Protein AF-A0A9D3X2G5-F1 (afdb_monomer_lite)

Organism: NCBI:txid74926

Secondary structure (DSSP, 8-state):
-HHHHHHHHHSHHHIIIIIIHHHHHSTT--HHHHHHHHHHHHHH--HHHHHHHHHHHHHSPP-HHHHHHHHHHHHT-----HHHHHHHHHHHHHHTTTTTT-HHHHHHHHHHHHHTGGG--HHHHHHHHHHHHT--STTHHHHHHHHHHTS--

Sequence (153 aa):
MAALTSFCSKYARPVCCALLTPVLQASGAGPERTKLVCELIEDSLEPEYVRLVLSQVLEMPWSEELITVVQTLLGRQVELAPELFNLLVLKLCRLAQEFARSMSYTKLMMAVLTIYSSNITPAHRRHLSGALDLNHTALRKSLQAALEQMAPR

InterPro domains:
  IPR021025 Fanconi Anaemia group E protein, C-terminal [PF11510] (2-149)
  IPR039685 Fanconi anemia group E protein [PTHR32094] (1-149)

Structure (mmCIF, N/CA/C/O backbone):
data_AF-A0A9D3X2G5-F1
#
_entry.id   AF-A0A9D3X2G5-F1
#
loop_
_atom_site.group_PDB
_atom_site.id
_atom_site.type_symbol
_atom_site.label_atom_id
_atom_site.label_alt_id
_atom_site.label_comp_id
_atom_site.label_asym_id
_atom_site.label_entity_id
_atom_site.label_seq_id
_atom_site.pdbx_PDB_ins_code
_atom_site.Cartn_x
_atom_site.Cartn_y
_atom_site.Cartn_z
_atom_site.occupancy
_atom_site.B_iso_or_equiv
_atom_site.auth_seq_id
_atom_site.auth_comp_id
_atom_site.auth_asym_id
_atom_site.auth_atom_id
_atom_site.pdbx_PDB_model_num
ATOM 1 N N . MET A 1 1 ? -2.527 -1.573 24.028 1.00 77.56 1 MET A N 1
ATOM 2 C CA . MET A 1 1 ? -1.655 -2.133 22.975 1.00 77.56 1 MET A CA 1
ATOM 3 C C . MET A 1 1 ? -0.991 -3.450 23.348 1.00 77.56 1 MET A C 1
ATOM 5 O O . MET A 1 1 ? -1.212 -4.400 22.618 1.00 77.56 1 MET A O 1
ATOM 9 N N . ALA A 1 2 ? -0.290 -3.577 24.481 1.00 83.19 2 ALA A N 1
ATOM 10 C CA . ALA A 1 2 ? 0.465 -4.796 24.835 1.00 83.19 2 ALA A CA 1
ATOM 11 C C . ALA A 1 2 ? -0.299 -6.139 24.719 1.00 83.19 2 ALA A C 1
ATOM 13 O O . ALA A 1 2 ? 0.243 -7.123 24.226 1.00 83.19 2 ALA A O 1
ATOM 14 N N . ALA A 1 3 ? -1.569 -6.194 25.140 1.00 86.25 3 ALA A N 1
ATOM 15 C CA . ALA A 1 3 ? -2.374 -7.414 25.008 1.00 86.25 3 ALA A CA 1
ATOM 16 C C . ALA A 1 3 ? -2.686 -7.760 23.541 1.00 86.25 3 ALA A C 1
ATOM 18 O O . ALA A 1 3 ? -2.657 -8.927 23.161 1.00 86.25 3 ALA A O 1
ATOM 19 N N . LEU A 1 4 ? -2.948 -6.744 22.711 1.00 83.81 4 LEU A N 1
ATOM 20 C CA . LEU A 1 4 ? -3.230 -6.921 21.289 1.00 83.81 4 LEU A CA 1
ATOM 21 C C . LEU A 1 4 ? -1.969 -7.349 20.536 1.00 83.81 4 LEU A C 1
ATOM 23 O O . LEU A 1 4 ? -2.025 -8.309 19.778 1.00 83.81 4 LEU A O 1
ATOM 27 N N . THR A 1 5 ? -0.830 -6.702 20.787 1.00 84.62 5 THR A N 1
ATOM 28 C CA . THR A 1 5 ? 0.447 -7.066 20.154 1.00 84.62 5 THR A CA 1
ATOM 29 C C . THR A 1 5 ? 0.886 -8.476 20.555 1.00 84.62 5 THR A C 1
ATOM 31 O O . THR A 1 5 ? 1.252 -9.268 19.693 1.00 84.62 5 THR A O 1
ATOM 34 N N . SER A 1 6 ? 0.738 -8.853 21.833 1.00 86.31 6 SER A N 1
ATOM 35 C CA . SER A 1 6 ? 0.999 -10.223 22.306 1.00 86.31 6 SER A CA 1
ATOM 36 C C . SER A 1 6 ? 0.056 -11.261 21.686 1.00 86.31 6 SER A C 1
ATOM 38 O O . SER A 1 6 ? 0.480 -12.370 21.358 1.00 86.31 6 SER A O 1
ATOM 40 N N . PHE A 1 7 ? -1.221 -10.920 21.501 1.00 86.69 7 PHE A N 1
ATOM 41 C CA . PHE A 1 7 ? -2.159 -11.797 20.807 1.00 86.69 7 PHE A CA 1
ATOM 42 C C . PHE A 1 7 ? -1.779 -11.961 19.332 1.00 86.69 7 PHE A C 1
ATOM 44 O O . PHE A 1 7 ? -1.824 -13.072 18.810 1.00 86.69 7 PHE A O 1
ATOM 51 N N . CYS A 1 8 ? -1.363 -10.881 18.672 1.00 87.38 8 CYS A N 1
ATOM 52 C CA . CYS A 1 8 ? -1.033 -10.901 17.251 1.00 87.38 8 CYS A CA 1
ATOM 53 C C . CYS A 1 8 ? 0.295 -11.582 16.958 1.00 87.38 8 CYS A C 1
ATOM 55 O O . CYS A 1 8 ? 0.374 -12.292 15.966 1.00 87.38 8 CYS A O 1
ATOM 57 N N . SER A 1 9 ? 1.292 -11.482 17.836 1.00 84.19 9 SER A N 1
ATOM 58 C CA . SER A 1 9 ? 2.509 -12.285 17.692 1.00 84.19 9 SER A CA 1
ATOM 59 C C . SER A 1 9 ? 2.228 -13.782 17.866 1.00 84.19 9 SER A C 1
ATOM 61 O O . SER A 1 9 ? 2.790 -14.607 17.153 1.00 84.19 9 SER A O 1
ATOM 63 N N . LYS A 1 10 ? 1.305 -14.153 18.765 1.00 87.69 10 LYS A N 1
ATOM 64 C CA . LYS A 1 10 ? 0.937 -15.558 19.002 1.00 87.69 10 LYS A CA 1
ATOM 65 C C . LYS A 1 10 ? -0.010 -16.137 17.943 1.00 87.69 10 LYS A C 1
ATOM 67 O O . LYS A 1 10 ? 0.050 -17.330 17.657 1.00 87.69 10 LYS A O 1
ATOM 72 N N . TYR A 1 11 ? -0.888 -15.314 17.375 1.00 89.06 11 TYR A N 1
ATOM 73 C CA . TYR A 1 11 ? -1.941 -15.722 16.440 1.00 89.06 11 TYR A CA 1
ATOM 74 C C . TYR A 1 11 ? -1.958 -14.847 15.179 1.00 89.06 11 TYR A C 1
ATOM 76 O O . TYR A 1 11 ? -3.025 -14.442 14.710 1.00 89.06 11 TYR A O 1
ATOM 84 N N . ALA A 1 12 ? -0.780 -14.584 14.605 1.00 86.62 12 ALA A N 1
ATOM 85 C CA . ALA A 1 12 ? -0.608 -13.685 13.460 1.00 86.62 12 ALA A CA 1
ATOM 86 C C . ALA A 1 12 ? -1.516 -14.057 12.284 1.00 86.62 12 ALA A C 1
ATOM 88 O O . ALA A 1 12 ? -2.268 -13.226 11.780 1.00 86.62 12 ALA A O 1
ATOM 89 N N . ARG A 1 13 ? -1.540 -15.338 11.897 1.00 87.06 13 ARG A N 1
ATOM 90 C CA . ARG A 1 13 ? -2.356 -15.805 10.770 1.00 87.06 13 ARG A CA 1
ATOM 91 C C . ARG A 1 13 ? -3.868 -15.614 10.991 1.00 87.06 13 ARG A C 1
ATOM 93 O O . ARG A 1 13 ? -4.497 -15.014 10.121 1.00 87.06 13 ARG A O 1
ATOM 100 N N . PRO A 1 14 ? -4.478 -16.066 12.109 1.00 88.25 14 PRO A N 1
ATOM 101 C CA . PRO A 1 14 ? -5.877 -15.753 12.410 1.00 88.25 14 PRO A CA 1
ATOM 102 C C . PRO A 1 14 ? -6.186 -14.256 12.422 1.00 88.25 14 PRO A C 1
ATOM 104 O O . PRO A 1 14 ? -7.204 -13.842 11.875 1.00 88.25 14 PRO A O 1
ATOM 107 N N . VAL A 1 15 ? -5.302 -13.438 12.997 1.00 88.25 15 VAL A N 1
ATOM 108 C CA . VAL A 1 15 ? -5.481 -11.983 13.025 1.00 88.25 15 VAL A CA 1
ATOM 109 C C . VAL A 1 15 ? -5.508 -11.417 11.608 1.00 88.25 15 VAL A C 1
ATOM 111 O O . VAL A 1 15 ? -6.449 -10.709 11.249 1.00 88.25 15 VAL A O 1
ATOM 114 N N . CYS A 1 16 ? -4.528 -11.772 10.779 1.00 88.38 16 CYS A N 1
ATOM 115 C CA . CYS A 1 16 ? -4.435 -11.274 9.414 1.00 88.38 16 CYS A CA 1
ATOM 116 C C . CYS A 1 16 ? -5.597 -11.734 8.536 1.00 88.38 16 CYS A C 1
ATOM 118 O O . CYS A 1 16 ? -6.153 -10.922 7.810 1.00 88.38 16 CYS A O 1
ATOM 120 N N . CYS A 1 17 ? -5.986 -13.009 8.599 1.00 85.50 17 CYS A N 1
ATOM 121 C CA . CYS A 1 17 ? -7.022 -13.550 7.717 1.00 85.50 17 CYS A CA 1
ATOM 122 C C . CYS A 1 17 ? -8.451 -13.242 8.171 1.00 85.50 17 CYS A C 1
ATOM 124 O O . CYS A 1 17 ? -9.323 -13.071 7.327 1.00 85.50 17 CYS A O 1
ATOM 126 N N . ALA A 1 18 ? -8.713 -13.235 9.480 1.00 86.44 18 ALA A N 1
ATOM 127 C CA . ALA A 1 18 ? -10.079 -13.194 10.001 1.00 86.44 18 ALA A CA 1
ATOM 128 C C . ALA A 1 18 ? -10.440 -11.868 10.677 1.00 86.44 18 ALA A C 1
ATOM 130 O O . ALA A 1 18 ? -11.613 -11.509 10.685 1.00 86.44 18 ALA A O 1
ATOM 131 N N . LEU A 1 19 ? -9.471 -11.139 11.245 1.00 85.69 19 LEU A N 1
ATOM 132 C CA . LEU A 1 19 ? -9.756 -9.916 12.006 1.00 85.69 19 LEU A CA 1
ATOM 133 C C . LEU A 1 19 ? -9.480 -8.644 11.207 1.00 85.69 19 LEU A C 1
ATOM 135 O O . LEU A 1 19 ? -10.320 -7.748 11.211 1.00 85.69 19 LEU A O 1
ATOM 139 N N . LEU A 1 20 ? -8.349 -8.551 10.503 1.00 86.06 20 LEU A N 1
ATOM 140 C CA . LEU A 1 20 ? -7.961 -7.298 9.845 1.00 86.06 20 LEU A CA 1
ATOM 141 C C . LEU A 1 2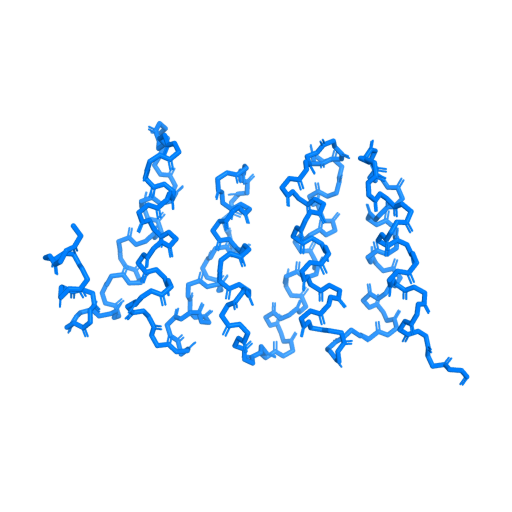0 ? -8.946 -6.865 8.756 1.00 86.06 20 LEU A C 1
ATOM 143 O O . LEU A 1 20 ? -9.358 -5.709 8.744 1.00 86.06 20 LEU A O 1
ATOM 147 N N . THR A 1 21 ? -9.388 -7.783 7.894 1.00 85.38 21 THR A N 1
ATOM 148 C CA . THR A 1 21 ? -10.327 -7.449 6.812 1.00 85.38 21 THR A CA 1
ATOM 149 C C . THR A 1 21 ? -11.652 -6.860 7.334 1.00 85.38 21 THR A C 1
ATOM 151 O O . THR A 1 21 ? -11.984 -5.736 6.951 1.00 85.38 21 THR A O 1
ATOM 154 N N . PRO A 1 22 ? -12.385 -7.510 8.263 1.00 86.88 22 PRO A N 1
ATOM 155 C CA . PRO A 1 22 ? -13.601 -6.924 8.834 1.00 86.88 22 PRO A CA 1
ATOM 156 C C . PRO A 1 22 ? -13.365 -5.610 9.585 1.00 86.88 22 PRO A C 1
ATOM 158 O O . PRO A 1 22 ? -14.187 -4.699 9.513 1.00 86.88 22 PRO A O 1
ATOM 161 N N . VAL A 1 23 ? -12.241 -5.490 10.300 1.00 87.56 23 VAL A N 1
ATOM 162 C CA . VAL A 1 23 ? -11.889 -4.281 11.065 1.00 87.56 23 VAL A CA 1
ATOM 163 C C . VAL A 1 23 ? -11.694 -3.077 10.141 1.00 87.56 23 VAL A C 1
ATOM 165 O O . VAL A 1 23 ? -12.140 -1.980 10.490 1.00 87.56 23 VAL A O 1
ATOM 168 N N . LEU A 1 24 ? -11.077 -3.295 8.975 1.00 84.25 24 LEU A N 1
ATOM 169 C CA . LEU A 1 24 ? -10.843 -2.283 7.943 1.00 84.25 24 LEU A CA 1
ATOM 170 C C . LEU A 1 24 ? -12.108 -1.931 7.148 1.00 84.25 24 LEU A C 1
ATOM 172 O O . LEU A 1 24 ? -12.255 -0.793 6.719 1.00 84.25 24 LEU A O 1
ATOM 176 N N . GLN A 1 25 ? -13.030 -2.880 6.968 1.00 82.75 25 GLN A N 1
ATOM 177 C CA . GLN A 1 25 ? -14.282 -2.662 6.231 1.00 82.75 25 GLN A CA 1
ATOM 178 C C . GLN A 1 25 ? -15.418 -2.084 7.082 1.00 82.75 25 GLN A C 1
ATOM 180 O O . GLN A 1 25 ? -16.384 -1.544 6.543 1.00 82.75 25 GLN A O 1
ATOM 185 N N . ALA A 1 26 ? -15.351 -2.217 8.406 1.00 81.19 26 ALA A N 1
ATOM 186 C CA . ALA A 1 26 ? -16.419 -1.777 9.289 1.00 81.19 26 ALA A CA 1
ATOM 187 C C . ALA A 1 26 ? -16.614 -0.249 9.230 1.00 81.19 26 ALA A C 1
ATOM 189 O O . ALA A 1 26 ? -15.771 0.522 9.696 1.00 81.19 26 ALA A O 1
ATOM 190 N N . SER A 1 27 ? -17.771 0.180 8.715 1.00 65.88 27 SER A N 1
ATOM 191 C CA . SER A 1 27 ? -18.171 1.589 8.636 1.00 65.88 27 SER A CA 1
ATOM 192 C C . SER A 1 27 ? -18.174 2.250 10.018 1.00 65.88 27 SER A C 1
ATOM 194 O O . SER A 1 27 ? -18.647 1.656 10.988 1.00 65.88 27 SER A O 1
ATOM 196 N N . GLY A 1 28 ? -17.677 3.485 10.116 1.00 64.56 28 GLY A N 1
ATOM 197 C CA . GLY A 1 28 ? -17.551 4.196 11.397 1.00 64.56 28 GLY A CA 1
ATOM 198 C C . GLY A 1 28 ? -16.264 3.877 12.166 1.00 64.56 28 GLY A C 1
ATOM 199 O O . GLY A 1 28 ? -16.129 4.243 13.333 1.00 64.56 28 GLY A O 1
ATOM 200 N N . ALA A 1 29 ? -15.305 3.204 11.525 1.00 62.84 29 ALA A N 1
ATOM 201 C CA . ALA A 1 29 ? -13.917 3.170 11.960 1.00 62.84 29 ALA A CA 1
ATOM 202 C C . ALA A 1 29 ? -13.336 4.592 11.942 1.00 62.84 29 ALA A C 1
ATOM 204 O O . ALA A 1 29 ? -12.934 5.095 10.901 1.00 62.84 29 ALA A O 1
ATOM 205 N N . GLY A 1 30 ? -13.324 5.262 13.092 1.00 73.75 30 GLY A N 1
ATOM 206 C CA . GLY A 1 30 ? -12.620 6.533 13.228 1.00 73.75 30 GLY A CA 1
ATOM 207 C C . GLY A 1 30 ? -11.097 6.376 13.062 1.00 73.75 30 GLY A C 1
ATOM 208 O O . GLY A 1 30 ? -10.582 5.253 13.115 1.00 73.75 30 GLY A O 1
ATOM 209 N N . PRO A 1 31 ? -10.358 7.494 12.952 1.00 81.69 31 PRO A N 1
ATOM 210 C CA . PRO A 1 31 ? -8.904 7.504 12.748 1.00 81.69 31 PRO A CA 1
ATOM 211 C C . PRO A 1 31 ? -8.126 6.714 13.813 1.00 81.69 31 PRO A C 1
ATOM 213 O O . PRO A 1 31 ? -7.091 6.127 13.510 1.00 81.69 31 PRO A O 1
ATOM 216 N N . GLU A 1 32 ? -8.654 6.621 15.036 1.00 86.31 32 GLU A N 1
ATOM 217 C CA . GLU A 1 32 ? -8.067 5.832 16.126 1.00 86.31 32 GLU A CA 1
ATOM 218 C C . GLU A 1 32 ? -7.961 4.338 15.794 1.00 86.31 32 GLU A C 1
ATOM 220 O O . GLU A 1 32 ? -6.968 3.695 16.121 1.00 86.31 32 GLU A O 1
ATOM 225 N N . ARG A 1 33 ? -8.951 3.761 15.100 1.00 86.81 33 ARG A N 1
ATOM 226 C CA . ARG A 1 33 ? -8.902 2.340 14.723 1.00 86.81 33 ARG A CA 1
ATOM 227 C C . ARG A 1 33 ? -7.845 2.099 13.658 1.00 86.81 33 ARG A C 1
ATOM 229 O O . ARG A 1 33 ? -7.071 1.155 13.772 1.00 86.81 33 ARG A O 1
ATOM 236 N N . THR A 1 34 ? -7.814 2.959 12.645 1.00 89.56 34 THR A N 1
ATOM 237 C CA . THR A 1 34 ? -6.810 2.919 11.579 1.00 89.56 34 THR A CA 1
ATOM 238 C C . THR A 1 34 ? -5.412 3.001 12.173 1.00 89.56 34 THR A C 1
ATOM 240 O O . THR A 1 34 ? -4.563 2.181 11.844 1.00 89.56 34 THR A O 1
ATOM 243 N N . LYS A 1 35 ? -5.208 3.910 13.133 1.00 90.44 35 LYS A N 1
ATOM 244 C CA . LYS A 1 35 ? -3.950 4.044 13.867 1.00 90.44 35 LYS A CA 1
ATOM 245 C C . LYS A 1 35 ? -3.562 2.757 14.598 1.00 90.44 35 LYS A C 1
ATOM 247 O O . LYS A 1 35 ? -2.443 2.295 14.428 1.00 90.44 35 LYS A O 1
ATOM 252 N N . LEU A 1 36 ? -4.486 2.140 15.338 1.00 90.00 36 LEU A N 1
ATOM 253 C CA . LEU A 1 36 ? -4.223 0.870 16.031 1.00 90.00 36 LEU A CA 1
ATOM 254 C C . LEU A 1 36 ? -3.849 -0.259 15.060 1.00 90.00 36 LEU A C 1
ATOM 256 O O . LEU A 1 36 ? -2.990 -1.078 15.375 1.00 90.00 36 LEU A O 1
ATOM 260 N N . VAL A 1 37 ? -4.486 -0.316 13.886 1.00 91.19 37 VAL A N 1
ATOM 261 C CA . VAL A 1 37 ? -4.144 -1.299 12.847 1.00 91.19 37 VAL A CA 1
ATOM 262 C C . VAL A 1 37 ? -2.759 -1.019 12.265 1.00 91.19 37 VAL A C 1
ATOM 264 O O . VAL A 1 37 ? -1.983 -1.957 12.104 1.00 91.19 37 VAL A O 1
ATOM 267 N N . CYS A 1 38 ? -2.426 0.243 11.991 1.00 93.06 38 CYS A N 1
ATOM 268 C CA . CYS A 1 38 ? -1.095 0.638 11.532 1.00 93.06 38 CYS A CA 1
ATOM 269 C C . CYS A 1 38 ? -0.010 0.258 12.552 1.00 93.06 38 CYS A C 1
ATOM 271 O O . CYS A 1 38 ? 0.933 -0.435 12.184 1.00 93.06 38 CYS A O 1
ATOM 273 N N . GLU A 1 39 ? -0.186 0.607 13.831 1.00 92.25 39 GLU A N 1
ATOM 274 C CA . GLU A 1 39 ? 0.738 0.231 14.916 1.00 92.25 39 GLU A CA 1
ATOM 275 C C . GLU A 1 39 ? 0.897 -1.295 15.007 1.00 92.25 39 GLU A C 1
ATOM 277 O O . GLU A 1 39 ? 1.999 -1.819 15.147 1.00 92.25 39 GLU A O 1
ATOM 282 N N . LEU A 1 40 ? -0.200 -2.044 14.855 1.00 91.44 40 LEU A N 1
ATOM 283 C CA . LEU A 1 40 ? -0.149 -3.501 14.875 1.00 91.44 40 LEU A CA 1
ATOM 284 C C . LEU A 1 40 ? 0.656 -4.084 13.707 1.00 91.44 40 LEU A C 1
ATOM 286 O O . LEU A 1 40 ? 1.428 -5.029 13.888 1.00 91.44 40 LEU A O 1
ATOM 290 N N . ILE A 1 41 ? 0.460 -3.531 12.509 1.00 91.50 41 ILE A N 1
ATOM 291 C CA . ILE A 1 41 ? 1.211 -3.911 11.313 1.00 91.50 41 ILE A CA 1
ATOM 292 C C . ILE A 1 41 ? 2.688 -3.586 11.504 1.00 91.50 41 ILE A C 1
ATOM 294 O O . ILE A 1 41 ? 3.516 -4.406 11.127 1.00 91.50 41 ILE A O 1
ATOM 298 N N . GLU A 1 42 ? 3.027 -2.436 12.081 1.00 91.12 42 GLU A N 1
ATOM 299 C CA . GLU A 1 42 ? 4.407 -1.993 12.298 1.00 91.12 42 GLU A CA 1
ATOM 300 C C . GLU A 1 42 ? 5.136 -2.853 13.331 1.00 91.12 42 GLU A C 1
ATOM 302 O O . GLU A 1 42 ? 6.222 -3.355 13.039 1.00 91.12 42 GLU A O 1
ATOM 307 N N . ASP A 1 43 ? 4.504 -3.108 14.475 1.00 88.44 43 ASP A N 1
ATOM 308 C CA . ASP A 1 43 ? 5.183 -3.686 15.635 1.00 88.44 43 ASP A CA 1
ATOM 309 C C . ASP A 1 43 ? 5.095 -5.214 15.718 1.00 88.44 43 ASP A C 1
ATOM 311 O O . ASP A 1 43 ? 5.890 -5.839 16.419 1.00 88.44 43 ASP A O 1
ATOM 315 N N . SER A 1 44 ? 4.094 -5.835 15.079 1.00 86.81 44 SER A N 1
ATOM 316 C CA . SER A 1 44 ? 3.738 -7.236 15.377 1.00 86.81 44 SER A CA 1
ATOM 317 C C . SER A 1 44 ? 3.735 -8.182 14.182 1.00 86.81 44 SER A C 1
ATOM 319 O O . SER A 1 44 ? 3.767 -9.394 14.392 1.00 86.81 44 SER A O 1
ATOM 321 N N . LEU A 1 45 ? 3.671 -7.682 12.943 1.00 89.75 45 LEU A N 1
ATOM 322 C CA . LEU A 1 45 ? 3.588 -8.554 11.767 1.00 89.75 45 LEU A CA 1
ATOM 323 C C . LEU A 1 45 ? 4.961 -8.853 11.156 1.00 89.75 45 LEU A C 1
ATOM 325 O O . LEU A 1 45 ? 5.756 -7.951 10.872 1.00 89.75 45 LEU A O 1
ATOM 329 N N . GLU A 1 46 ? 5.206 -10.136 10.901 1.00 90.81 46 GLU A N 1
ATOM 330 C CA . GLU A 1 46 ? 6.346 -10.613 10.115 1.00 90.81 46 GLU A CA 1
ATOM 331 C C . GLU A 1 46 ? 6.136 -10.333 8.613 1.00 90.81 46 GLU A C 1
ATOM 333 O O . GLU A 1 46 ? 4.993 -10.163 8.165 1.00 90.81 46 GLU A O 1
ATOM 338 N N . PRO A 1 47 ? 7.211 -10.296 7.801 1.00 91.56 47 PRO A N 1
ATOM 339 C CA . PRO A 1 47 ? 7.129 -9.935 6.386 1.00 91.56 47 PRO A CA 1
ATOM 340 C C . PRO A 1 47 ? 6.125 -10.755 5.560 1.00 91.56 47 PRO A C 1
ATOM 342 O O . PRO A 1 47 ? 5.451 -10.194 4.694 1.00 91.56 47 PRO A O 1
ATOM 345 N N . GLU A 1 48 ? 5.976 -12.061 5.812 1.00 91.75 48 GLU A N 1
ATOM 346 C CA . GLU A 1 48 ? 4.950 -12.874 5.138 1.00 91.75 48 GLU A CA 1
ATOM 347 C C . GLU A 1 48 ? 3.519 -12.414 5.407 1.00 91.75 48 GLU A C 1
ATOM 349 O O . GLU A 1 48 ? 2.699 -12.386 4.486 1.00 91.75 48 GLU A O 1
ATOM 354 N N . TYR A 1 49 ? 3.221 -12.012 6.640 1.00 92.31 49 TYR A N 1
ATOM 355 C CA . TYR A 1 49 ? 1.895 -11.554 7.023 1.00 92.31 49 TYR A CA 1
ATOM 356 C C . TYR A 1 49 ? 1.619 -10.152 6.493 1.00 92.31 49 TYR A C 1
ATOM 358 O O . TYR A 1 49 ? 0.501 -9.882 6.068 1.00 92.31 49 TYR A O 1
ATOM 366 N N . VAL A 1 50 ? 2.634 -9.289 6.407 1.00 93.56 50 VAL A N 1
ATOM 367 C CA . VAL A 1 50 ? 2.515 -7.992 5.721 1.00 93.56 50 VAL A CA 1
ATOM 368 C C . VAL A 1 50 ? 2.120 -8.191 4.253 1.00 93.56 50 VAL A C 1
ATOM 370 O O . VAL A 1 50 ? 1.174 -7.555 3.786 1.00 93.56 50 VAL A O 1
ATOM 373 N N . ARG A 1 51 ? 2.775 -9.115 3.530 1.00 93.94 51 ARG A N 1
ATOM 374 C CA . ARG A 1 51 ? 2.415 -9.436 2.133 1.00 93.94 51 ARG A CA 1
ATOM 375 C C . ARG A 1 51 ? 0.986 -9.963 2.009 1.00 93.94 51 ARG A C 1
ATOM 377 O O . ARG A 1 51 ? 0.259 -9.548 1.111 1.00 93.94 51 ARG A O 1
ATOM 384 N N . LEU A 1 52 ? 0.582 -10.846 2.923 1.00 93.25 52 LEU A N 1
ATOM 385 C CA . LEU A 1 52 ? -0.769 -11.406 2.966 1.00 93.25 52 LEU A CA 1
ATOM 386 C C . LEU A 1 52 ? -1.838 -10.333 3.219 1.00 93.25 52 LEU A C 1
ATOM 388 O O . LEU A 1 52 ? -2.891 -10.340 2.589 1.00 93.25 52 LEU A O 1
ATOM 392 N N . VAL A 1 53 ? -1.589 -9.405 4.141 1.00 94.00 53 VAL A N 1
ATOM 393 C CA . VAL A 1 53 ? -2.533 -8.316 4.422 1.00 94.00 53 VAL A CA 1
ATOM 394 C C . VAL A 1 53 ? -2.596 -7.355 3.238 1.00 94.00 53 VAL A C 1
ATOM 396 O O . VAL A 1 53 ? -3.686 -6.942 2.851 1.00 94.00 53 VAL A O 1
ATOM 399 N N . LEU A 1 54 ? -1.459 -7.053 2.602 1.00 94.81 54 LEU A N 1
ATOM 400 C CA . LEU A 1 54 ? -1.432 -6.225 1.398 1.00 94.81 54 LEU A CA 1
ATOM 401 C C . LEU A 1 54 ? -2.262 -6.836 0.261 1.00 94.81 54 LEU A C 1
ATOM 403 O O . LEU A 1 54 ? -3.021 -6.109 -0.379 1.00 94.81 54 LEU A O 1
ATOM 407 N N . SER A 1 55 ? -2.175 -8.153 0.033 1.00 94.06 55 SER A N 1
ATOM 408 C CA . SER A 1 55 ? -2.991 -8.809 -0.996 1.00 94.06 55 SER A CA 1
ATOM 409 C C . SER A 1 55 ? -4.485 -8.695 -0.699 1.00 94.06 55 SER A C 1
ATOM 411 O O . SER A 1 55 ? -5.250 -8.344 -1.590 1.00 94.06 55 SER A O 1
ATOM 413 N N . GLN A 1 56 ? -4.896 -8.890 0.558 1.00 92.94 56 GLN A N 1
ATOM 414 C CA . GLN A 1 56 ? -6.298 -8.733 0.960 1.00 92.94 56 GLN A CA 1
ATOM 415 C C . GLN A 1 56 ? -6.789 -7.293 0.769 1.00 92.94 56 GLN A C 1
ATOM 417 O O . GLN A 1 56 ? -7.857 -7.065 0.209 1.00 92.94 56 GLN A O 1
ATOM 422 N N . VAL A 1 57 ? -6.006 -6.300 1.202 1.00 93.06 57 VAL A N 1
ATOM 423 C CA . VAL A 1 57 ? -6.383 -4.878 1.133 1.00 93.06 57 VAL A CA 1
ATOM 424 C C . VAL A 1 57 ? -6.512 -4.378 -0.311 1.00 93.06 57 VAL A C 1
ATOM 426 O O . VAL A 1 57 ? -7.348 -3.520 -0.608 1.00 93.06 57 VAL A O 1
ATOM 429 N N . LEU A 1 58 ? -5.733 -4.925 -1.244 1.00 93.62 58 LEU A N 1
ATOM 430 C CA . LEU A 1 58 ? -5.836 -4.575 -2.664 1.00 93.62 58 LEU A CA 1
ATOM 431 C C . LEU A 1 58 ? -7.169 -5.001 -3.300 1.00 93.62 58 LEU A C 1
ATOM 433 O O . LEU A 1 58 ? -7.644 -4.349 -4.241 1.00 93.62 58 LEU A O 1
ATOM 437 N N . GLU A 1 59 ? -7.815 -6.032 -2.760 1.00 91.75 59 GLU A N 1
ATOM 438 C CA . GLU A 1 59 ? -9.113 -6.532 -3.223 1.00 91.75 59 GLU A CA 1
ATOM 439 C C . GLU A 1 59 ? -10.304 -5.716 -2.684 1.00 91.75 59 GLU A C 1
ATOM 441 O O . GLU A 1 59 ? -11.407 -5.796 -3.221 1.00 91.75 59 GLU A O 1
ATOM 446 N N . MET A 1 60 ? -10.089 -4.856 -1.685 1.00 90.56 60 MET A N 1
ATOM 447 C CA . MET A 1 60 ? -11.142 -4.058 -1.042 1.00 90.56 60 MET A CA 1
ATOM 448 C C . MET A 1 60 ? -11.412 -2.724 -1.764 1.00 90.56 60 MET A C 1
ATOM 450 O O . MET A 1 60 ? -10.551 -2.236 -2.507 1.00 90.56 60 MET A O 1
ATOM 454 N N . PRO A 1 61 ? -12.581 -2.083 -1.570 1.00 90.50 61 PRO A N 1
ATOM 455 C CA . PRO A 1 61 ? -12.765 -0.671 -1.917 1.00 90.50 61 PRO A CA 1
ATOM 456 C C . PRO A 1 61 ? -11.872 0.209 -1.031 1.00 90.50 61 PRO A C 1
ATOM 458 O O . PRO A 1 61 ? -11.729 -0.060 0.159 1.00 90.50 61 PRO A O 1
ATOM 461 N N . TRP A 1 62 ? -11.238 1.231 -1.608 1.00 91.94 62 TRP A N 1
ATOM 462 C CA . TRP A 1 62 ? -10.283 2.070 -0.880 1.00 91.94 62 TRP A CA 1
ATOM 463 C C . TRP A 1 62 ? -10.936 3.343 -0.354 1.00 91.94 62 TRP A C 1
ATOM 465 O O . TRP A 1 62 ? -11.605 4.051 -1.096 1.00 91.94 62 TRP A O 1
ATOM 475 N N . SER A 1 63 ? -10.687 3.630 0.923 1.00 91.25 63 SER A N 1
ATOM 476 C CA . SER A 1 63 ? -10.969 4.905 1.583 1.00 91.25 63 SER A CA 1
ATOM 477 C C . SER A 1 63 ? -9.660 5.599 1.982 1.00 91.25 63 SER A C 1
ATOM 479 O O . SER A 1 63 ? -8.579 5.017 1.856 1.00 91.25 63 SER A O 1
ATOM 481 N N . GLU A 1 64 ? -9.737 6.826 2.502 1.00 90.38 64 GLU A N 1
ATOM 482 C CA . GLU A 1 64 ? -8.577 7.542 3.065 1.00 90.38 64 GLU A CA 1
ATOM 483 C C . GLU A 1 64 ? -7.886 6.740 4.182 1.00 90.38 64 GLU A C 1
ATOM 485 O O . GLU A 1 64 ? -6.655 6.660 4.257 1.00 90.38 64 GLU A O 1
ATOM 490 N N . GLU A 1 65 ? -8.675 6.077 5.026 1.00 90.50 65 GLU A N 1
ATOM 491 C CA . GLU A 1 65 ? -8.173 5.209 6.087 1.00 90.50 65 GLU A CA 1
ATOM 492 C C . GLU A 1 65 ? -7.415 4.017 5.506 1.00 90.50 65 GLU A C 1
ATOM 494 O O . GLU A 1 65 ? -6.312 3.702 5.955 1.00 90.50 65 GLU A O 1
ATOM 499 N N . LEU A 1 66 ? -7.964 3.380 4.468 1.00 92.25 66 LEU A N 1
ATOM 500 C CA . LEU A 1 66 ? -7.320 2.224 3.856 1.00 92.25 66 LEU A CA 1
ATOM 501 C C . LEU A 1 66 ? -6.037 2.611 3.114 1.00 92.25 66 LEU A C 1
ATOM 503 O O . LEU A 1 66 ? -5.052 1.883 3.194 1.00 92.25 66 LEU A O 1
ATOM 507 N N . ILE A 1 67 ? -6.003 3.781 2.466 1.00 94.12 67 ILE A N 1
ATOM 508 C CA . ILE A 1 67 ? -4.778 4.343 1.875 1.00 94.12 67 ILE A CA 1
ATOM 509 C C . ILE A 1 67 ? -3.680 4.468 2.936 1.00 94.12 67 ILE A C 1
ATOM 511 O O . ILE A 1 67 ? -2.534 4.100 2.676 1.00 94.12 67 ILE A O 1
ATOM 515 N N . THR A 1 68 ? -4.027 4.941 4.133 1.00 93.50 68 THR A N 1
ATOM 516 C CA . THR A 1 68 ? -3.083 5.060 5.256 1.00 93.50 68 THR A CA 1
ATOM 517 C C . THR A 1 68 ? -2.537 3.693 5.677 1.00 93.50 68 THR A C 1
ATOM 519 O O . THR A 1 68 ? -1.332 3.525 5.847 1.00 93.50 68 THR A O 1
ATOM 522 N N . VAL A 1 69 ? -3.398 2.677 5.758 1.00 94.19 69 VAL A N 1
ATOM 523 C CA . VAL A 1 69 ? -2.986 1.301 6.087 1.00 94.19 69 VAL A CA 1
ATOM 524 C C . VAL A 1 69 ? -2.064 0.723 5.014 1.00 94.19 69 VAL A C 1
ATOM 526 O O . VAL A 1 69 ? -1.053 0.100 5.337 1.00 94.19 69 VAL A O 1
ATOM 529 N N . VAL A 1 70 ? -2.357 0.966 3.734 1.00 95.44 70 VAL A N 1
ATOM 530 C CA . VAL A 1 70 ? -1.489 0.539 2.627 1.00 95.44 70 VAL A CA 1
ATOM 531 C C . VAL A 1 70 ? -0.131 1.225 2.703 1.00 95.44 70 VAL A C 1
ATOM 533 O O . VAL A 1 70 ? 0.882 0.557 2.524 1.00 95.44 70 VAL A O 1
ATOM 536 N N . GLN A 1 71 ? -0.072 2.523 3.012 1.00 94.38 71 GLN A N 1
ATOM 537 C CA . GLN A 1 71 ? 1.207 3.211 3.218 1.00 94.38 71 GLN A CA 1
ATOM 538 C C . GLN A 1 71 ? 2.039 2.546 4.310 1.00 94.38 71 GLN A C 1
ATOM 540 O O . GLN A 1 71 ? 3.222 2.299 4.089 1.00 94.38 71 GLN A O 1
ATOM 545 N N . THR A 1 72 ? 1.425 2.212 5.445 1.00 95.19 72 THR A N 1
ATOM 546 C CA . THR A 1 72 ? 2.097 1.495 6.532 1.00 95.19 72 THR A CA 1
ATOM 547 C C . THR A 1 72 ? 2.611 0.125 6.077 1.00 95.19 72 THR A C 1
ATOM 549 O O . THR A 1 72 ? 3.773 -0.206 6.312 1.00 95.19 72 THR A O 1
ATOM 552 N N . LEU A 1 73 ? 1.797 -0.652 5.352 1.00 95.25 73 LEU A N 1
ATOM 553 C CA . LEU A 1 73 ? 2.211 -1.949 4.795 1.00 95.25 73 LEU A CA 1
ATOM 554 C C . LEU A 1 73 ? 3.403 -1.808 3.838 1.00 95.25 73 LEU A C 1
ATOM 556 O O . LEU A 1 73 ? 4.358 -2.578 3.923 1.00 95.25 73 LEU A O 1
ATOM 560 N N . LEU A 1 74 ? 3.379 -0.815 2.946 1.00 94.69 74 LEU A N 1
ATOM 561 C CA . LEU A 1 74 ? 4.484 -0.550 2.024 1.00 94.69 74 LEU A CA 1
ATOM 562 C C . LEU A 1 74 ? 5.734 -0.033 2.747 1.00 94.69 74 LEU A C 1
ATOM 564 O O . LEU A 1 74 ? 6.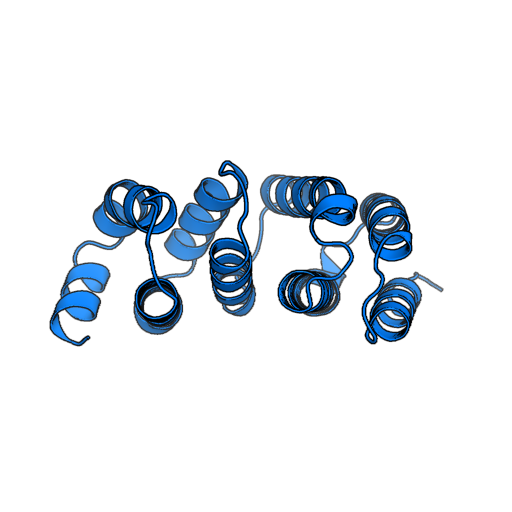844 -0.373 2.342 1.00 94.69 74 LEU A O 1
ATOM 568 N N . GLY A 1 75 ? 5.558 0.734 3.825 1.00 94.25 75 GLY A N 1
ATOM 569 C CA . GLY A 1 75 ? 6.625 1.250 4.684 1.00 94.25 75 GLY A CA 1
ATOM 570 C C . GLY A 1 75 ? 7.425 0.160 5.399 1.00 94.25 75 GLY A C 1
ATOM 571 O O . GLY A 1 75 ? 8.575 0.395 5.762 1.00 94.25 75 GLY A O 1
ATOM 572 N N . ARG A 1 76 ? 6.876 -1.057 5.512 1.00 94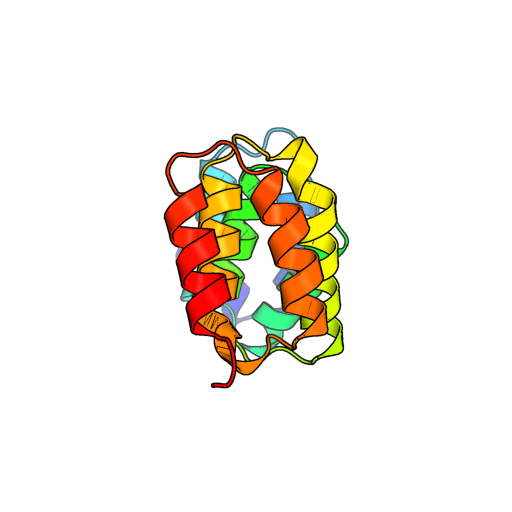.31 76 ARG A N 1
ATOM 573 C CA . ARG A 1 76 ? 7.617 -2.251 5.955 1.00 94.31 76 ARG A CA 1
ATOM 574 C C . ARG A 1 76 ? 8.626 -2.772 4.921 1.00 94.31 76 ARG A C 1
ATOM 576 O O . ARG A 1 76 ? 9.369 -3.689 5.252 1.00 94.31 76 ARG A O 1
ATOM 583 N N . GLN A 1 77 ? 8.655 -2.205 3.709 1.00 92.00 77 GLN A N 1
ATOM 584 C CA . GLN A 1 77 ? 9.614 -2.496 2.628 1.00 92.00 77 GLN A CA 1
ATOM 585 C C . GLN A 1 77 ? 9.764 -3.995 2.327 1.00 92.00 77 GLN A C 1
ATOM 587 O O . GLN A 1 77 ? 10.861 -4.501 2.099 1.00 92.00 77 GLN A O 1
ATOM 592 N N . VAL A 1 78 ? 8.650 -4.728 2.364 1.00 90.62 78 VAL A N 1
ATOM 593 C CA . VAL A 1 78 ? 8.656 -6.160 2.066 1.00 90.62 78 VAL A CA 1
ATOM 594 C C . VAL A 1 78 ? 8.802 -6.390 0.568 1.00 90.62 78 VAL A C 1
ATOM 596 O O . VAL A 1 78 ? 8.191 -5.694 -0.236 1.00 90.62 78 VAL A O 1
ATOM 599 N N . GLU A 1 79 ? 9.576 -7.398 0.178 1.00 92.50 79 GLU A N 1
ATOM 600 C CA . GLU A 1 79 ? 9.696 -7.769 -1.231 1.00 92.50 79 GLU A CA 1
ATOM 601 C C . GLU A 1 79 ? 8.331 -8.192 -1.793 1.00 92.50 79 GLU A C 1
ATOM 603 O O .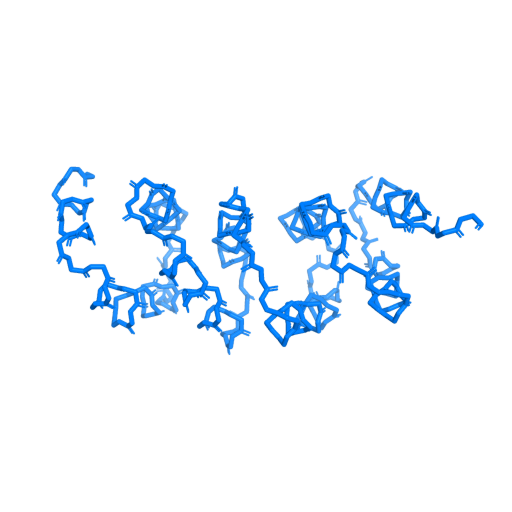 GLU A 1 79 ? 7.637 -9.031 -1.211 1.00 92.50 79 GLU A O 1
ATOM 608 N N . LEU A 1 80 ? 7.929 -7.595 -2.917 1.00 93.50 80 LEU A N 1
ATOM 609 C CA . LEU A 1 80 ? 6.654 -7.874 -3.569 1.00 93.50 80 LEU A CA 1
ATOM 610 C C . LEU A 1 80 ? 6.875 -8.729 -4.810 1.00 93.50 80 LEU A C 1
ATOM 612 O O . LEU A 1 80 ? 7.639 -8.354 -5.701 1.00 93.50 80 LEU A O 1
ATOM 616 N N . ALA A 1 81 ? 6.137 -9.837 -4.896 1.00 93.88 81 ALA A N 1
ATOM 617 C CA . ALA A 1 81 ? 6.045 -10.607 -6.128 1.00 93.88 81 ALA A CA 1
ATOM 618 C C . ALA A 1 81 ? 5.515 -9.714 -7.272 1.00 93.88 81 ALA A C 1
ATOM 620 O O . ALA A 1 81 ? 4.667 -8.844 -7.015 1.00 93.88 81 ALA A O 1
ATOM 621 N N . PRO A 1 82 ? 5.971 -9.913 -8.523 1.00 94.25 82 PRO A N 1
ATOM 622 C CA . PRO A 1 82 ? 5.561 -9.089 -9.659 1.00 94.25 82 PRO A CA 1
ATOM 623 C C . PRO A 1 82 ? 4.041 -8.970 -9.803 1.00 94.25 82 PRO A C 1
ATOM 625 O O . PRO A 1 82 ? 3.527 -7.888 -10.064 1.00 94.25 82 PRO A O 1
ATOM 628 N N . GLU A 1 83 ? 3.303 -10.051 -9.565 1.00 94.75 83 GLU A N 1
ATOM 629 C CA . GLU A 1 83 ? 1.845 -10.102 -9.678 1.00 94.75 83 GLU A CA 1
ATOM 630 C C . GLU A 1 83 ? 1.169 -9.164 -8.670 1.00 94.75 83 GLU A C 1
ATOM 632 O O . GLU A 1 83 ? 0.254 -8.415 -9.021 1.00 94.75 83 GLU A O 1
ATOM 637 N N . LEU A 1 84 ? 1.659 -9.161 -7.427 1.00 95.06 84 LEU A N 1
ATOM 638 C CA . LEU A 1 84 ? 1.134 -8.317 -6.358 1.00 95.06 84 LEU A CA 1
ATOM 639 C C . LEU A 1 84 ? 1.467 -6.840 -6.605 1.00 95.06 84 LEU A C 1
ATOM 641 O O . LEU A 1 84 ? 0.619 -5.969 -6.407 1.00 95.06 84 LEU A O 1
ATOM 645 N N . PHE A 1 85 ? 2.676 -6.554 -7.097 1.00 96.69 85 PHE A N 1
ATOM 646 C CA . PHE A 1 85 ? 3.064 -5.196 -7.475 1.00 96.69 85 PHE A CA 1
ATOM 647 C C . PHE A 1 85 ? 2.245 -4.669 -8.664 1.00 96.69 85 PHE A C 1
ATOM 649 O O . PHE A 1 85 ? 1.787 -3.526 -8.648 1.00 96.69 85 PHE A O 1
ATOM 656 N N . ASN A 1 86 ? 1.986 -5.510 -9.668 1.00 96.50 86 ASN A N 1
ATOM 657 C CA . ASN A 1 86 ? 1.141 -5.156 -10.809 1.00 96.50 86 ASN A CA 1
ATOM 658 C C . ASN A 1 86 ? -0.283 -4.811 -10.357 1.00 96.50 86 ASN A C 1
ATOM 660 O O . ASN A 1 86 ? -0.863 -3.829 -10.829 1.00 96.50 86 ASN A O 1
ATOM 664 N N . LEU A 1 87 ? -0.837 -5.585 -9.416 1.00 95.94 87 LEU A N 1
ATOM 665 C CA . LEU A 1 87 ? -2.149 -5.315 -8.833 1.00 95.94 87 LEU A CA 1
ATOM 666 C C . LEU A 1 87 ? -2.171 -3.978 -8.080 1.00 95.94 87 LEU A C 1
ATOM 668 O O . LEU A 1 87 ? -3.115 -3.206 -8.250 1.00 95.94 87 LEU A O 1
ATOM 672 N N . LEU A 1 88 ? -1.123 -3.674 -7.307 1.00 96.81 88 LEU A N 1
ATOM 673 C CA . LEU A 1 88 ? -0.960 -2.383 -6.635 1.00 96.81 88 LEU A CA 1
ATOM 674 C C . LEU A 1 88 ? -0.968 -1.219 -7.632 1.00 96.81 88 LEU A C 1
ATOM 676 O O . LEU A 1 88 ? -1.750 -0.284 -7.469 1.00 96.81 88 LEU A O 1
ATOM 680 N N . VAL A 1 89 ? -0.156 -1.287 -8.691 1.00 96.81 89 VAL A N 1
ATOM 681 C CA . VAL A 1 89 ? -0.103 -0.240 -9.725 1.00 96.81 89 VAL A CA 1
ATOM 682 C C . VAL A 1 89 ? -1.463 -0.069 -10.402 1.00 96.81 89 VAL A C 1
ATOM 684 O O . VAL A 1 89 ? -1.952 1.054 -10.526 1.00 96.81 89 VAL A O 1
ATOM 687 N N . LEU A 1 90 ? -2.111 -1.171 -10.790 1.00 96.31 90 LEU A N 1
ATOM 688 C CA . LEU A 1 90 ? -3.441 -1.142 -11.401 1.00 96.31 90 LEU A CA 1
ATOM 689 C C . LEU A 1 90 ? -4.470 -0.480 -10.476 1.00 96.31 90 LEU A C 1
ATOM 691 O O . LEU A 1 90 ? -5.284 0.327 -10.933 1.00 96.31 90 LEU A O 1
ATOM 695 N N . LYS A 1 91 ? -4.437 -0.815 -9.182 1.00 96.12 91 LYS A N 1
ATOM 696 C CA . LYS A 1 91 ? -5.339 -0.245 -8.182 1.00 96.12 91 LYS A CA 1
ATOM 697 C C . LYS A 1 91 ? -5.124 1.260 -8.048 1.00 96.12 91 LYS A C 1
ATOM 699 O O . LYS A 1 91 ? -6.095 2.003 -8.139 1.00 96.12 91 LYS A O 1
ATOM 704 N N . LEU A 1 92 ? -3.875 1.711 -7.928 1.00 96.12 92 LEU A N 1
ATOM 705 C CA . LEU A 1 92 ? -3.540 3.136 -7.848 1.00 96.12 92 LEU A CA 1
ATOM 706 C C . LEU A 1 92 ? -4.049 3.901 -9.071 1.00 96.12 92 LEU A C 1
ATOM 708 O O . LEU A 1 92 ? -4.751 4.894 -8.922 1.00 96.12 92 LEU A O 1
ATOM 712 N N . CYS A 1 93 ? -3.798 3.396 -10.281 1.00 96.00 93 CYS A N 1
ATOM 713 C CA . CYS A 1 93 ? -4.272 4.047 -11.501 1.00 96.00 93 CYS A CA 1
ATOM 714 C C . CYS A 1 93 ? -5.799 4.210 -11.542 1.00 96.00 93 CYS A C 1
ATOM 716 O O . CYS A 1 93 ? -6.286 5.240 -12.000 1.00 96.00 93 CYS A O 1
ATOM 718 N N . ARG A 1 94 ? -6.561 3.229 -11.041 1.00 95.31 94 ARG A N 1
ATOM 719 C CA . ARG A 1 94 ? -8.031 3.313 -10.969 1.00 95.31 94 ARG A CA 1
ATOM 720 C C . ARG A 1 94 ? -8.516 4.363 -9.969 1.00 95.31 94 ARG A C 1
ATOM 722 O O . ARG A 1 94 ? -9.543 4.987 -10.205 1.00 95.31 94 ARG A O 1
ATOM 729 N N . LEU A 1 95 ? -7.775 4.567 -8.884 1.00 95.25 95 LEU A N 1
ATOM 730 C CA . LEU A 1 95 ? -8.116 5.513 -7.819 1.00 95.25 95 LEU A CA 1
ATOM 731 C C . LEU A 1 95 ? -7.729 6.959 -8.143 1.00 95.25 95 LEU A C 1
ATOM 733 O O . LEU A 1 95 ? -8.183 7.877 -7.467 1.00 95.25 95 LEU A O 1
ATOM 737 N N . ALA A 1 96 ? -6.921 7.177 -9.181 1.00 94.25 96 ALA A N 1
ATOM 738 C CA . ALA A 1 96 ? -6.366 8.482 -9.526 1.00 94.25 96 ALA A CA 1
ATOM 739 C C . ALA A 1 96 ? -7.418 9.591 -9.672 1.00 94.25 96 ALA A C 1
ATOM 741 O O . ALA A 1 96 ? -7.198 10.705 -9.204 1.00 94.25 96 ALA A O 1
ATOM 742 N N . GLN A 1 97 ? -8.561 9.280 -10.291 1.00 93.38 97 GLN A N 1
ATOM 743 C CA . GLN A 1 97 ? -9.639 10.249 -10.489 1.00 93.38 97 GLN A CA 1
ATOM 744 C C . GLN A 1 97 ? -10.384 10.551 -9.183 1.00 93.38 97 GLN A C 1
ATOM 746 O O . GLN A 1 97 ? -10.660 11.708 -8.877 1.00 93.38 97 GLN A O 1
ATOM 751 N N . GLU A 1 98 ? -10.706 9.512 -8.412 1.00 94.56 98 GLU A N 1
ATOM 752 C CA . GLU A 1 98 ? -11.453 9.624 -7.156 1.00 94.56 98 GLU A CA 1
ATOM 753 C C . GLU A 1 98 ? -10.642 10.370 -6.087 1.00 94.56 98 GLU A C 1
ATOM 755 O O . GLU A 1 98 ? -11.152 11.255 -5.404 1.00 94.56 98 GLU A O 1
ATOM 760 N N . PHE A 1 99 ? -9.340 10.090 -6.017 1.00 94.69 99 PHE A N 1
ATOM 761 C CA . PHE A 1 99 ? -8.422 10.638 -5.021 1.00 94.69 99 PHE A CA 1
ATOM 762 C C . PHE A 1 99 ? -7.518 11.748 -5.575 1.00 94.69 99 PHE A C 1
ATOM 76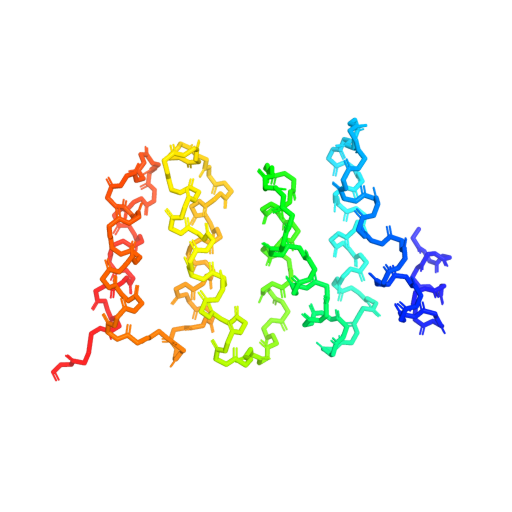4 O O . PHE A 1 99 ? -6.471 12.057 -5.003 1.00 94.69 99 PHE A O 1
ATOM 771 N N . ALA A 1 100 ? -7.937 12.419 -6.651 1.00 93.50 100 ALA A N 1
ATOM 772 C CA . ALA A 1 100 ? -7.156 13.451 -7.336 1.00 93.50 100 ALA A CA 1
ATOM 773 C C . ALA A 1 100 ? -6.675 14.597 -6.418 1.00 93.50 100 ALA A C 1
ATOM 775 O O . ALA A 1 100 ? -5.629 15.202 -6.661 1.00 93.50 100 ALA A O 1
ATOM 776 N N . ARG A 1 101 ? -7.429 14.908 -5.354 1.00 93.81 101 ARG A N 1
ATOM 777 C CA . ARG A 1 101 ? -7.110 15.956 -4.361 1.00 93.81 101 ARG A CA 1
ATOM 778 C C . ARG A 1 101 ? -6.620 15.405 -3.017 1.00 93.81 101 ARG A C 1
ATOM 780 O O . ARG A 1 101 ? -6.338 16.190 -2.114 1.00 93.81 101 ARG A O 1
ATOM 787 N N . SER A 1 102 ? -6.523 14.086 -2.871 1.00 94.38 102 SER A N 1
ATOM 788 C CA . SER A 1 102 ? -6.139 13.445 -1.615 1.00 94.38 102 SER A CA 1
ATOM 789 C C . SER A 1 102 ? -4.634 13.509 -1.402 1.00 94.38 102 SER A C 1
ATOM 791 O O . SER A 1 102 ? -3.841 12.996 -2.194 1.00 94.38 102 SER A O 1
ATOM 793 N N . MET A 1 103 ? -4.227 14.106 -0.284 1.00 93.81 103 MET A N 1
ATOM 794 C CA . MET A 1 103 ? -2.820 14.141 0.100 1.00 93.81 103 MET A CA 1
ATOM 795 C C . MET A 1 103 ? -2.309 12.756 0.520 1.00 93.81 103 MET A C 1
ATOM 797 O O . MET A 1 103 ? -1.139 12.445 0.292 1.00 93.81 103 MET A O 1
ATOM 801 N N . SER A 1 104 ? -3.166 11.915 1.106 1.00 92.44 104 SER A N 1
ATOM 802 C CA . SER A 1 104 ? -2.819 10.540 1.475 1.00 92.44 104 SER A CA 1
ATOM 803 C C . SER A 1 104 ? -2.517 9.728 0.219 1.00 92.44 104 SER A C 1
ATOM 805 O O . SER A 1 104 ? -1.454 9.122 0.120 1.00 92.44 104 SER A O 1
ATOM 807 N N . TYR A 1 105 ? -3.378 9.792 -0.798 1.00 95.69 105 TYR A N 1
ATOM 808 C CA . TYR A 1 105 ? -3.137 9.107 -2.069 1.00 95.69 105 TYR A CA 1
ATOM 809 C C . TYR A 1 105 ? -1.831 9.565 -2.732 1.00 95.69 105 TYR A C 1
ATOM 811 O O . TYR A 1 105 ? -0.993 8.745 -3.101 1.00 95.69 105 TYR A O 1
ATOM 819 N N . THR A 1 106 ? -1.596 10.875 -2.794 1.00 94.88 106 THR A N 1
ATOM 820 C CA . THR A 1 106 ? -0.351 11.453 -3.315 1.00 94.88 106 THR A CA 1
ATOM 821 C C . THR A 1 106 ? 0.892 10.931 -2.587 1.00 94.88 106 THR A C 1
ATOM 823 O O . THR A 1 106 ? 1.871 10.539 -3.225 1.00 94.88 106 THR A O 1
ATOM 826 N N . LYS A 1 107 ? 0.869 10.894 -1.249 1.00 94.38 107 LYS A N 1
ATOM 827 C CA . LYS A 1 107 ? 1.971 10.343 -0.444 1.00 94.38 107 LYS A CA 1
ATOM 828 C C . LYS A 1 107 ? 2.169 8.848 -0.693 1.00 94.38 107 LYS A C 1
ATOM 830 O O . LYS A 1 107 ? 3.305 8.386 -0.709 1.00 94.38 107 LYS A O 1
ATOM 835 N N . LEU A 1 108 ? 1.087 8.106 -0.930 1.00 95.88 108 LEU A N 1
ATOM 836 C CA . LEU A 1 108 ? 1.160 6.681 -1.238 1.00 95.88 108 LEU A CA 1
ATOM 837 C C . LEU A 1 108 ? 1.812 6.454 -2.603 1.00 95.88 108 LEU A C 1
ATOM 839 O O . LEU A 1 108 ? 2.707 5.621 -2.716 1.00 95.88 108 LEU A O 1
ATOM 843 N N . MET A 1 109 ? 1.425 7.233 -3.618 1.00 95.31 109 MET A N 1
ATOM 844 C CA . MET A 1 109 ? 2.101 7.198 -4.915 1.00 95.31 109 MET A CA 1
ATOM 845 C C . MET A 1 109 ? 3.593 7.487 -4.750 1.00 95.31 109 MET A C 1
ATOM 847 O O . MET A 1 109 ? 4.410 6.747 -5.286 1.00 95.31 109 MET A O 1
ATOM 851 N N . MET A 1 110 ? 3.959 8.496 -3.952 1.00 94.50 110 MET A N 1
ATOM 852 C CA . MET A 1 110 ? 5.365 8.814 -3.689 1.00 94.50 110 MET A CA 1
ATOM 853 C C . MET A 1 110 ? 6.098 7.633 -3.049 1.00 94.50 110 MET A C 1
ATOM 855 O O . MET A 1 110 ? 7.184 7.288 -3.504 1.00 94.50 110 MET A O 1
ATOM 859 N N . ALA A 1 111 ? 5.494 6.985 -2.049 1.00 94.06 111 ALA A N 1
ATOM 860 C CA . ALA A 1 111 ? 6.062 5.809 -1.394 1.00 94.06 111 ALA A CA 1
ATOM 861 C C . ALA A 1 111 ? 6.297 4.656 -2.381 1.00 94.06 111 ALA A C 1
ATOM 863 O O . ALA A 1 111 ? 7.334 4.006 -2.325 1.00 94.06 111 ALA A O 1
ATOM 864 N N . VAL A 1 112 ? 5.387 4.430 -3.332 1.00 95.31 112 VAL A N 1
ATOM 865 C CA . VAL A 1 112 ? 5.593 3.427 -4.390 1.00 95.31 112 VAL A CA 1
ATOM 866 C C . VAL A 1 112 ? 6.764 3.797 -5.296 1.00 95.31 112 VAL A C 1
ATOM 868 O O . VAL A 1 112 ? 7.596 2.939 -5.582 1.00 95.31 112 VAL A O 1
ATOM 871 N N . LEU A 1 113 ? 6.855 5.063 -5.719 1.00 93.56 113 LEU A N 1
ATOM 872 C CA . LEU A 1 113 ? 7.935 5.531 -6.592 1.00 93.56 113 LEU A CA 1
ATOM 873 C C . LEU A 1 113 ? 9.309 5.491 -5.913 1.00 93.56 113 LEU A C 1
ATOM 875 O O . LEU A 1 113 ? 10.305 5.337 -6.609 1.00 93.56 113 LEU A O 1
ATOM 879 N N . THR A 1 114 ? 9.386 5.631 -4.587 1.00 92.38 114 THR A N 1
ATOM 880 C CA . THR A 1 114 ? 10.664 5.598 -3.860 1.00 92.38 114 THR A CA 1
ATOM 881 C C . THR A 1 114 ? 11.037 4.201 -3.388 1.00 92.38 114 THR A C 1
ATOM 883 O O . THR A 1 114 ? 12.139 3.743 -3.679 1.00 92.38 114 THR A O 1
ATOM 886 N N . ILE A 1 115 ? 10.131 3.516 -2.686 1.00 93.38 115 ILE A N 1
ATOM 887 C CA . ILE A 1 115 ? 10.406 2.226 -2.038 1.00 93.38 115 ILE A CA 1
ATOM 888 C C . ILE A 1 115 ? 10.548 1.116 -3.081 1.00 93.38 115 ILE A C 1
ATOM 890 O O . ILE A 1 115 ? 11.434 0.278 -2.968 1.00 93.38 115 ILE A O 1
ATOM 894 N N . TYR A 1 116 ? 9.713 1.131 -4.122 1.00 93.69 116 TYR A N 1
ATOM 895 C CA . TYR A 1 116 ? 9.655 0.069 -5.130 1.00 93.69 116 TYR A CA 1
ATOM 896 C C . TYR A 1 116 ? 10.141 0.535 -6.504 1.00 93.69 116 TYR A C 1
ATOM 898 O O . TYR A 1 116 ? 9.724 -0.003 -7.530 1.00 93.69 116 TYR A O 1
ATOM 906 N N . SER A 1 117 ? 11.037 1.527 -6.539 1.00 91.75 117 SER A N 1
ATOM 907 C CA . SER A 1 117 ? 11.603 2.079 -7.779 1.00 91.75 117 SER A CA 1
ATOM 908 C C . SER A 1 117 ? 12.193 1.001 -8.700 1.00 91.75 117 SER A C 1
ATOM 910 O O . SER A 1 117 ? 11.965 1.035 -9.909 1.00 91.75 117 SER A O 1
ATOM 912 N N . SER A 1 118 ? 12.864 -0.011 -8.139 1.00 91.38 118 SER A N 1
ATOM 913 C CA . SER A 1 118 ? 13.434 -1.145 -8.883 1.00 91.38 118 SER A CA 1
ATOM 914 C C . SER A 1 118 ? 12.393 -2.067 -9.526 1.00 91.38 118 SER A C 1
ATOM 916 O O . SER A 1 118 ? 12.700 -2.749 -10.501 1.00 91.38 118 SER A O 1
ATOM 918 N N . ASN A 1 119 ? 11.159 -2.086 -9.017 1.00 92.81 119 ASN A N 1
ATOM 919 C CA . ASN A 1 119 ? 10.068 -2.924 -9.525 1.00 92.81 119 ASN A CA 1
ATOM 920 C C . ASN A 1 119 ? 9.277 -2.221 -10.650 1.00 92.81 119 ASN A C 1
ATOM 922 O O . ASN A 1 119 ? 8.408 -2.819 -11.296 1.00 92.81 119 ASN A O 1
ATOM 926 N N . ILE A 1 120 ? 9.545 -0.935 -10.906 1.00 93.31 120 ILE A N 1
ATOM 927 C CA . ILE A 1 120 ? 8.817 -0.137 -11.895 1.00 93.31 120 ILE A CA 1
ATOM 928 C C . ILE A 1 120 ? 9.361 -0.405 -13.300 1.00 93.31 120 ILE A C 1
ATOM 930 O O . ILE A 1 120 ? 10.439 0.037 -13.688 1.00 93.31 120 ILE A O 1
ATOM 934 N N . THR A 1 121 ? 8.547 -1.074 -14.114 1.00 93.12 121 THR A N 1
ATOM 935 C CA . THR A 1 121 ? 8.823 -1.295 -15.535 1.00 93.12 121 THR A CA 1
ATOM 936 C C . THR A 1 121 ? 8.448 -0.063 -16.374 1.00 93.12 121 THR A C 1
ATOM 938 O O . THR A 1 121 ? 7.639 0.771 -15.945 1.00 93.12 121 THR A O 1
ATOM 941 N N . PRO A 1 122 ? 8.930 0.048 -17.627 1.00 91.88 122 PRO A N 1
ATOM 942 C CA . PRO A 1 122 ? 8.477 1.092 -18.551 1.00 91.88 122 PRO A CA 1
ATOM 943 C C . PRO A 1 122 ? 6.958 1.083 -18.805 1.00 91.88 122 PRO A C 1
ATOM 945 O O . PRO A 1 122 ? 6.371 2.121 -19.113 1.00 91.88 122 PRO A O 1
ATOM 948 N N . ALA A 1 123 ? 6.299 -0.075 -18.676 1.00 91.56 123 ALA A N 1
ATOM 949 C CA . ALA A 1 123 ? 4.843 -0.170 -18.756 1.00 91.56 123 ALA A CA 1
ATOM 950 C C . ALA A 1 123 ? 4.172 0.441 -17.516 1.00 91.56 123 ALA A C 1
ATOM 952 O O . ALA A 1 123 ? 3.277 1.271 -17.664 1.00 91.56 123 ALA A O 1
ATOM 953 N N . HIS A 1 124 ? 4.647 0.110 -16.307 1.00 94.81 124 HIS A N 1
ATOM 954 C CA . HIS A 1 124 ? 4.160 0.719 -15.060 1.00 94.81 124 HIS A CA 1
ATOM 955 C C . HIS A 1 124 ? 4.308 2.234 -15.090 1.00 94.81 124 HIS A C 1
ATOM 957 O O . HIS A 1 124 ? 3.369 2.947 -14.750 1.00 94.81 124 HIS A O 1
ATOM 963 N N . ARG A 1 125 ? 5.444 2.732 -15.587 1.00 92.19 125 ARG A N 1
ATOM 964 C CA . ARG A 1 125 ? 5.694 4.167 -15.704 1.00 92.19 125 ARG A CA 1
ATOM 965 C C . ARG A 1 125 ? 4.638 4.890 -16.528 1.00 92.19 125 ARG A C 1
ATOM 967 O O . ARG A 1 125 ? 4.135 5.915 -16.089 1.00 92.19 125 ARG A O 1
ATOM 974 N N . ARG A 1 126 ? 4.283 4.360 -17.701 1.00 91.94 126 ARG A N 1
ATOM 975 C CA . ARG A 1 126 ? 3.258 4.970 -18.564 1.00 91.94 126 ARG A CA 1
ATOM 976 C C . ARG A 1 126 ? 1.901 5.039 -17.862 1.00 91.94 126 ARG A C 1
ATOM 978 O O . ARG A 1 126 ? 1.262 6.086 -17.889 1.00 91.94 126 ARG A O 1
ATOM 985 N N . HIS A 1 127 ? 1.494 3.964 -17.183 1.00 93.62 127 HIS A N 1
ATOM 986 C CA . HIS A 1 127 ? 0.238 3.940 -16.427 1.00 93.62 127 HIS A CA 1
ATOM 987 C C . HIS A 1 127 ? 0.251 4.907 -15.233 1.00 93.62 127 HIS A C 1
ATOM 989 O O . HIS A 1 127 ? -0.709 5.650 -15.027 1.00 93.62 127 HIS A O 1
ATOM 995 N N . LEU A 1 128 ? 1.349 4.935 -14.472 1.00 94.44 128 LEU A N 1
ATOM 996 C CA . LEU A 1 128 ? 1.517 5.840 -13.335 1.00 94.44 128 LEU A CA 1
ATOM 997 C C . LEU A 1 128 ? 1.570 7.301 -13.787 1.00 94.44 128 LEU A C 1
ATOM 999 O O . LEU A 1 128 ? 0.964 8.141 -13.138 1.00 94.44 128 LEU A O 1
ATOM 1003 N N . SER A 1 129 ? 2.209 7.604 -14.921 1.00 93.88 129 SER A N 1
ATOM 1004 C CA . SER A 1 129 ? 2.221 8.953 -15.499 1.00 93.88 129 SER A CA 1
ATOM 1005 C C . SER A 1 129 ? 0.805 9.450 -15.777 1.00 93.88 129 SER A C 1
ATOM 1007 O O . SER A 1 129 ? 0.442 10.527 -15.315 1.00 93.88 129 SER A O 1
ATOM 1009 N N . GLY A 1 130 ? -0.024 8.640 -16.449 1.00 92.50 130 GLY A N 1
ATOM 1010 C CA . GLY A 1 130 ? -1.418 9.006 -16.719 1.00 92.50 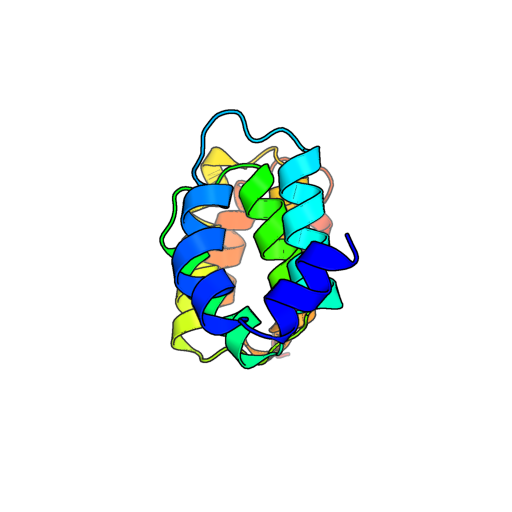130 GLY A CA 1
ATOM 1011 C C . GLY A 1 130 ? -2.235 9.221 -15.441 1.00 92.50 130 GLY A C 1
ATOM 1012 O O . GLY A 1 130 ? -3.028 10.154 -15.362 1.00 92.50 130 GLY A O 1
ATOM 1013 N N . ALA A 1 131 ? -1.999 8.410 -14.405 1.00 93.44 131 ALA A N 1
ATOM 1014 C CA . ALA A 1 131 ? -2.618 8.594 -13.092 1.00 93.44 131 ALA A CA 1
ATOM 1015 C C . ALA A 1 131 ? -2.150 9.882 -12.385 1.00 93.44 131 ALA A C 1
ATOM 1017 O O . ALA A 1 131 ? -2.946 10.568 -11.746 1.00 93.44 131 ALA A O 1
ATOM 1018 N N . LEU A 1 132 ? -0.866 10.233 -12.505 1.00 91.31 132 LEU A N 1
ATOM 1019 C CA . LEU A 1 132 ? -0.295 11.453 -11.931 1.00 91.31 132 LEU A CA 1
ATOM 1020 C C . LEU A 1 132 ? -0.791 12.724 -12.616 1.00 91.31 132 LEU A C 1
ATOM 1022 O O . LEU A 1 132 ? -0.877 13.765 -11.966 1.00 91.31 132 LEU A O 1
ATOM 1026 N N . ASP A 1 133 ? -1.149 12.659 -13.896 1.00 91.81 133 ASP A N 1
ATOM 1027 C CA . ASP A 1 133 ? -1.681 13.820 -14.609 1.00 91.81 133 ASP A CA 1
ATOM 1028 C C . ASP A 1 133 ? -3.053 14.266 -14.095 1.00 91.81 133 ASP A C 1
ATOM 1030 O O . ASP A 1 133 ? -3.377 15.458 -14.162 1.00 91.81 133 ASP A O 1
ATOM 1034 N N . LEU A 1 134 ? -3.802 13.331 -13.505 1.00 91.81 134 LEU A N 1
ATOM 1035 C CA . LEU A 1 134 ? -5.062 13.582 -12.807 1.00 91.81 134 LEU A CA 1
ATOM 1036 C C . LEU A 1 134 ? -4.851 14.131 -11.386 1.00 91.81 134 LEU A C 1
ATOM 1038 O O . LEU A 1 134 ? -5.794 14.611 -10.767 1.00 91.81 134 LEU A O 1
ATOM 1042 N N . ASN A 1 135 ? -3.626 14.103 -10.850 1.00 91.81 135 ASN A N 1
ATOM 1043 C CA . ASN A 1 135 ? -3.347 14.602 -9.508 1.00 91.81 135 ASN A CA 1
ATOM 1044 C C . ASN A 1 135 ? -3.374 16.143 -9.466 1.00 91.81 135 ASN A C 1
ATOM 1046 O O . ASN A 1 135 ? -2.709 16.830 -10.249 1.00 91.81 135 ASN A O 1
ATOM 1050 N N . HIS A 1 136 ? -4.116 16.690 -8.505 1.00 90.75 136 HIS A N 1
ATOM 1051 C CA . HIS A 1 136 ? -4.305 18.126 -8.283 1.00 90.75 136 HIS A CA 1
ATOM 1052 C C . HIS A 1 136 ? -3.677 18.622 -6.971 1.00 90.75 136 HIS A C 1
ATOM 1054 O O . HIS A 1 136 ? -3.957 19.737 -6.532 1.00 90.75 136 HIS A O 1
ATOM 1060 N N . THR A 1 137 ? -2.840 17.811 -6.322 1.00 92.50 137 THR A N 1
ATOM 1061 C CA . THR A 1 137 ? -2.158 18.201 -5.082 1.00 92.50 137 THR A CA 1
ATOM 1062 C C . THR A 1 137 ? -0.855 18.953 -5.357 1.00 92.50 137 THR A C 1
ATOM 1064 O O . THR A 1 137 ? -0.278 18.879 -6.445 1.00 92.50 137 THR A O 1
ATOM 1067 N N . ALA A 1 138 ? -0.340 19.650 -4.340 1.00 87.44 138 ALA A N 1
ATOM 1068 C CA . ALA A 1 138 ? 0.901 20.420 -4.445 1.00 87.44 138 ALA A CA 1
ATOM 1069 C C . ALA A 1 138 ? 2.139 19.564 -4.794 1.00 87.44 138 ALA A C 1
ATOM 1071 O O . ALA A 1 138 ? 3.105 20.088 -5.343 1.00 87.44 138 ALA A O 1
ATOM 1072 N N . LEU A 1 139 ? 2.112 18.252 -4.522 1.00 88.12 139 LEU A N 1
ATOM 1073 C CA . LEU A 1 139 ? 3.238 17.346 -4.790 1.00 88.12 139 LEU A CA 1
ATOM 1074 C C . LEU A 1 139 ? 3.222 16.738 -6.199 1.00 88.12 139 LEU A C 1
ATOM 1076 O O . LEU A 1 139 ? 4.110 15.947 -6.514 1.00 88.12 139 LEU A O 1
ATOM 1080 N N . ARG A 1 140 ? 2.266 17.097 -7.069 1.00 90.75 140 ARG A N 1
ATOM 1081 C CA . ARG A 1 140 ? 2.201 16.579 -8.448 1.00 90.75 140 ARG A CA 1
ATOM 1082 C C . ARG A 1 140 ? 3.547 16.693 -9.170 1.00 90.75 140 ARG A C 1
ATOM 1084 O O . ARG A 1 140 ? 4.023 15.716 -9.739 1.00 90.75 140 ARG A O 1
ATOM 1091 N N . LYS A 1 141 ? 4.175 17.873 -9.119 1.00 90.00 141 LYS A N 1
ATOM 1092 C CA . LYS A 1 141 ? 5.466 18.121 -9.784 1.00 90.00 141 LYS A CA 1
ATOM 1093 C C . LYS A 1 141 ? 6.581 17.240 -9.218 1.00 90.00 141 LYS A C 1
ATOM 1095 O O . LYS A 1 141 ? 7.396 16.730 -9.976 1.00 90.00 141 LYS A O 1
ATOM 1100 N N . SER A 1 142 ? 6.596 17.027 -7.902 1.00 90.94 142 SER A N 1
ATOM 1101 C CA . SER A 1 142 ? 7.561 16.140 -7.243 1.00 90.94 142 SER A CA 1
ATOM 1102 C C . SER A 1 142 ? 7.379 14.684 -7.671 1.00 90.94 142 SER A C 1
ATOM 1104 O O . SER A 1 142 ? 8.365 14.003 -7.932 1.00 90.94 142 SER A O 1
ATOM 1106 N N . LEU A 1 143 ? 6.132 14.221 -7.802 1.00 90.94 143 LEU A N 1
ATOM 1107 C CA . LEU A 1 143 ? 5.822 12.875 -8.288 1.00 90.94 143 LEU A CA 1
ATOM 1108 C C . LEU A 1 143 ? 6.237 12.678 -9.750 1.00 90.94 143 LEU A C 1
ATOM 1110 O O . LEU A 1 143 ? 6.833 11.656 -10.078 1.00 90.94 143 LEU A O 1
ATOM 1114 N N . GLN A 1 144 ? 5.958 13.656 -10.616 1.00 90.69 144 GLN A N 1
ATOM 1115 C CA . GLN A 1 144 ? 6.386 13.622 -12.019 1.00 90.69 144 GLN A CA 1
ATOM 1116 C C . GLN A 1 144 ? 7.917 13.571 -12.125 1.00 90.69 144 GLN A C 1
ATOM 1118 O O . GLN A 1 144 ? 8.450 12.695 -12.799 1.00 90.69 144 GLN A O 1
ATOM 1123 N N . ALA A 1 145 ? 8.627 14.417 -11.372 1.00 91.06 145 ALA A N 1
ATOM 1124 C CA . ALA A 1 145 ? 10.089 14.408 -11.344 1.00 91.06 145 ALA A CA 1
ATOM 1125 C C . ALA A 1 145 ? 10.659 13.066 -10.850 1.00 91.06 145 ALA A C 1
ATOM 1127 O O . ALA A 1 145 ? 11.599 12.538 -11.440 1.00 91.06 145 ALA A O 1
ATOM 1128 N N . ALA A 1 146 ? 10.077 12.481 -9.797 1.00 90.81 146 ALA A N 1
ATOM 1129 C CA . ALA A 1 146 ? 10.476 11.159 -9.313 1.00 90.81 146 ALA A CA 1
ATOM 1130 C C . ALA A 1 146 ? 10.242 10.069 -10.371 1.00 90.81 146 ALA A C 1
ATOM 1132 O O . ALA A 1 146 ? 11.066 9.171 -10.532 1.00 90.81 146 ALA A O 1
ATOM 1133 N N . LEU A 1 147 ? 9.145 10.169 -11.129 1.00 89.75 147 LEU A N 1
ATOM 1134 C CA . LEU A 1 147 ? 8.832 9.241 -12.210 1.00 89.75 147 LEU A CA 1
ATOM 1135 C C . LEU A 1 147 ? 9.842 9.319 -13.368 1.00 89.75 147 LEU A C 1
ATOM 1137 O O . LEU A 1 147 ? 10.245 8.287 -13.912 1.00 89.75 147 LEU A O 1
ATOM 1141 N N . GLU A 1 148 ? 10.254 10.535 -13.726 1.00 88.19 148 GLU A N 1
ATOM 1142 C CA . GLU A 1 148 ? 11.229 10.820 -14.784 1.00 88.19 148 GLU A CA 1
ATOM 1143 C C . GLU A 1 148 ? 12.645 10.365 -14.416 1.00 88.19 148 GLU A C 1
ATOM 1145 O O . GLU A 1 148 ? 13.338 9.786 -15.252 1.00 88.19 148 GLU A O 1
ATOM 1150 N N . GLN A 1 149 ? 13.061 10.553 -13.159 1.00 85.06 149 GLN A N 1
ATOM 1151 C CA . GLN A 1 149 ? 14.387 10.147 -12.674 1.00 85.06 149 GLN A CA 1
ATOM 1152 C C . GLN A 1 149 ? 14.646 8.641 -12.784 1.00 85.06 149 GLN A C 1
ATOM 1154 O O . GLN A 1 149 ? 15.796 8.218 -12.849 1.00 85.06 149 GLN A O 1
ATOM 1159 N N . MET A 1 150 ? 13.592 7.826 -12.843 1.00 78.19 150 MET A N 1
ATOM 1160 C CA . MET A 1 150 ? 13.711 6.378 -13.013 1.00 78.19 150 MET A CA 1
ATOM 1161 C C . MET A 1 150 ? 13.926 5.955 -14.473 1.00 78.19 150 MET A C 1
ATOM 1163 O O . MET A 1 150 ? 13.998 4.757 -14.761 1.00 78.19 150 MET A O 1
ATOM 1167 N N . ALA A 1 151 ? 13.983 6.884 -15.432 1.00 62.00 151 ALA A N 1
ATOM 1168 C CA . ALA A 1 151 ? 14.262 6.536 -16.817 1.00 62.00 151 ALA A CA 1
ATOM 1169 C C . ALA A 1 151 ? 15.675 5.975 -17.004 1.00 62.00 151 ALA A C 1
ATOM 1171 O O . ALA A 1 151 ? 16.631 6.594 -16.538 1.00 62.00 151 ALA A O 1
ATOM 1172 N N . PRO A 1 152 ? 15.829 4.819 -17.690 1.00 54.72 152 PRO A N 1
ATOM 1173 C CA . PRO A 1 152 ? 17.147 4.454 -18.174 1.00 54.72 152 PRO A CA 1
ATOM 1174 C C . PRO A 1 152 ? 17.588 5.561 -19.136 1.00 54.72 152 PRO A C 1
ATOM 1176 O O . PRO A 1 152 ? 16.808 5.973 -20.000 1.00 54.72 152 PRO A O 1
ATOM 1179 N N . ARG A 1 153 ? 18.791 6.087 -18.900 1.00 42.53 153 ARG A N 1
ATOM 1180 C CA . ARG A 1 153 ? 19.470 6.978 -19.842 1.00 42.53 153 ARG A CA 1
ATOM 1181 C C . ARG A 1 153 ? 19.729 6.261 -21.159 1.00 42.53 153 ARG A C 1
ATOM 1183 O O . ARG A 1 153 ? 19.994 5.039 -21.103 1.00 42.53 153 ARG A O 1
#

Radius of gyration: 15.8 Å; chains: 1; bounding box: 38×36×45 Å

pLDDT: mean 89.9, std 7.63, range [42.53, 96.81]

Foldseek 3Di:
DVVVLVCCLVPVPCCLPPPPLCLQPDPPPDLVSLVVLLVSLQRRDDLVSLQSNLQSLLPDDDDLSSLSSNLSSLVVLRDDDLVSLVSVLVSLLVCLQVCQAPPSSVVSLVSCLPSVLVSQDPVSLVSSLNSLVSHPYPCSVVSVVSSVVSDDD